Protein AF-A0A4D7JLR0-F1 (afdb_mon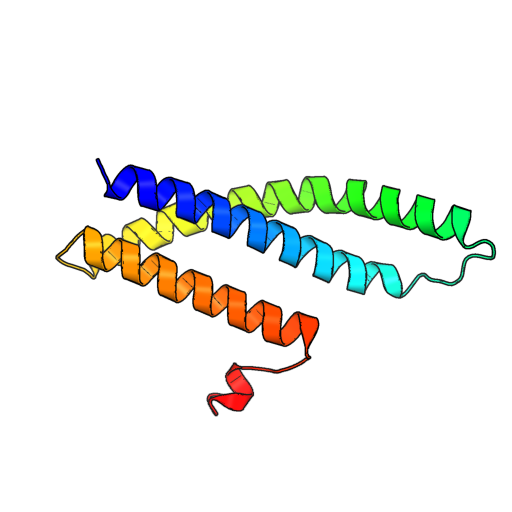omer_lite)

Radius of gyration: 18.09 Å; chains: 1; bounding box: 35×35×52 Å

pLDDT: mean 70.23, std 8.7, range [43.56, 82.81]

Foldseek 3Di:
DVLVVLLVVLLVVLLVLLLVLLLLVLCVVLVVVPPDPDPVVSVVVSVVVSCVVSVVVSVVVSVVSVVCSVVQLVVLVVVDPDSVVSSVVSSVVSVVVSVQSVCCSPVVDNVCVVVVVD

Organism: NCBI:txid2715131

Structure (mmCIF, N/CA/C/O backbone):
data_AF-A0A4D7JLR0-F1
#
_entry.id   AF-A0A4D7JLR0-F1
#
loop_
_atom_site.group_PDB
_atom_site.id
_atom_site.type_symbol
_atom_site.label_atom_id
_atom_site.label_alt_id
_atom_site.label_comp_id
_atom_site.label_asym_id
_atom_site.label_entity_id
_atom_site.label_seq_id
_atom_site.pdbx_PDB_ins_code
_atom_site.Cartn_x
_atom_site.Cartn_y
_atom_site.Cartn_z
_atom_site.occupancy
_atom_site.B_iso_or_equiv
_atom_site.auth_seq_id
_atom_site.auth_comp_id
_atom_site.auth_asym_id
_atom_site.auth_atom_id
_atom_site.pdbx_PDB_model_num
ATOM 1 N N . MET A 1 1 ? -12.754 12.230 22.707 1.00 44.03 1 MET A N 1
ATOM 2 C CA . MET A 1 1 ? -12.108 13.036 21.639 1.00 44.03 1 MET A CA 1
ATOM 3 C C . MET A 1 1 ? -10.822 12.402 21.087 1.00 44.03 1 MET A C 1
ATOM 5 O O . MET A 1 1 ? -10.680 12.376 19.869 1.00 44.03 1 MET A O 1
ATOM 9 N N . LEU A 1 2 ? -9.931 11.845 21.927 1.00 53.47 2 LEU A N 1
ATOM 10 C CA . LEU A 1 2 ? -8.657 11.222 21.505 1.00 53.47 2 LEU A CA 1
ATOM 11 C C . LEU A 1 2 ? -8.799 10.119 20.438 1.00 53.47 2 LEU A C 1
ATOM 13 O O . LEU A 1 2 ? -8.107 10.141 19.427 1.00 53.47 2 LEU A O 1
ATOM 17 N N . THR A 1 3 ? -9.747 9.194 20.610 1.00 56.34 3 THR A N 1
ATOM 18 C CA . THR A 1 3 ? -9.956 8.049 19.700 1.00 56.34 3 THR A CA 1
ATOM 19 C C . THR A 1 3 ? -10.333 8.451 18.272 1.00 56.34 3 THR A C 1
ATOM 21 O O . THR A 1 3 ? -9.935 7.782 17.323 1.00 56.34 3 THR A O 1
ATOM 24 N N . ARG A 1 4 ? -11.046 9.574 18.089 1.00 59.97 4 ARG A N 1
ATOM 25 C CA . ARG A 1 4 ? -11.344 10.128 16.754 1.00 59.97 4 ARG A CA 1
ATOM 26 C C . ARG A 1 4 ? -10.110 10.757 16.101 1.00 59.97 4 ARG A C 1
ATOM 28 O O . ARG A 1 4 ? -9.957 10.621 14.893 1.00 59.97 4 ARG A O 1
ATOM 35 N N . LYS A 1 5 ? -9.243 11.429 16.871 1.00 62.53 5 LYS A N 1
ATOM 36 C CA . LYS A 1 5 ? -7.991 12.005 16.349 1.00 62.53 5 LYS A CA 1
ATOM 37 C C . LYS A 1 5 ? -7.017 10.895 15.937 1.00 62.53 5 LYS A C 1
ATOM 39 O O . LYS A 1 5 ? -6.577 10.887 14.796 1.00 62.53 5 LYS A O 1
ATOM 44 N N . ILE A 1 6 ? -6.784 9.909 16.807 1.00 65.06 6 ILE A N 1
ATOM 45 C CA . ILE A 1 6 ? -5.892 8.762 16.544 1.00 65.06 6 ILE A CA 1
ATOM 46 C C . ILE A 1 6 ? -6.336 7.979 15.303 1.00 65.06 6 ILE A C 1
ATOM 48 O O . ILE A 1 6 ? -5.520 7.666 14.442 1.00 65.06 6 ILE A O 1
ATOM 52 N N . SER A 1 7 ? -7.640 7.726 15.159 1.00 63.94 7 SER A N 1
ATOM 53 C CA . SER A 1 7 ? -8.173 7.036 13.981 1.00 63.94 7 SER A CA 1
ATOM 54 C C . SER A 1 7 ? -7.960 7.828 12.681 1.00 63.94 7 SER A C 1
ATOM 56 O O . SER A 1 7 ? -7.658 7.217 11.659 1.00 63.94 7 SER A O 1
ATOM 58 N N . LYS A 1 8 ? -8.047 9.168 12.709 1.00 67.75 8 LYS A N 1
ATOM 59 C CA . LYS A 1 8 ? -7.737 10.015 11.542 1.00 67.75 8 LYS A CA 1
ATOM 60 C C . LYS A 1 8 ? -6.251 9.974 11.178 1.00 67.75 8 LYS A C 1
ATOM 62 O O . LYS A 1 8 ? -5.937 9.768 10.012 1.00 67.75 8 LYS A O 1
ATOM 67 N N . TYR A 1 9 ? -5.353 10.125 12.154 1.00 71.75 9 TYR A N 1
ATOM 68 C CA . TYR A 1 9 ? -3.907 10.041 11.908 1.00 71.75 9 TYR A CA 1
ATOM 69 C C . TYR A 1 9 ? -3.505 8.673 11.363 1.00 71.75 9 TYR A C 1
ATOM 71 O O . TYR A 1 9 ? -2.775 8.592 10.382 1.00 71.75 9 TYR A O 1
ATOM 79 N N . SER A 1 10 ? -4.045 7.599 11.938 1.00 65.44 10 SER A N 1
ATOM 80 C CA . SER A 1 10 ? -3.811 6.249 11.436 1.00 65.44 10 SER A CA 1
ATOM 81 C C . SER A 1 10 ? -4.301 6.074 9.999 1.00 65.44 10 SER A C 1
ATOM 83 O O . SER A 1 10 ? -3.561 5.539 9.181 1.00 65.44 10 SER A O 1
ATOM 85 N N . ALA A 1 11 ? -5.497 6.562 9.659 1.00 67.06 11 ALA A N 1
ATOM 86 C CA . ALA A 1 11 ? -5.997 6.494 8.288 1.00 67.06 11 ALA A CA 1
ATOM 87 C C . ALA A 1 11 ? -5.078 7.232 7.299 1.00 67.06 11 ALA A C 1
ATOM 89 O O . ALA A 1 11 ? -4.837 6.724 6.206 1.00 67.06 11 ALA A O 1
ATOM 90 N N . ILE A 1 12 ? -4.524 8.386 7.690 1.00 74.12 12 ILE A N 1
ATOM 91 C CA . ILE A 1 12 ? -3.543 9.127 6.881 1.00 74.12 12 ILE A CA 1
ATOM 92 C C . ILE A 1 12 ? -2.268 8.298 6.690 1.00 74.12 12 ILE A C 1
ATOM 94 O O . ILE A 1 12 ? -1.842 8.113 5.555 1.00 74.12 12 ILE A O 1
ATOM 98 N N . ILE A 1 13 ? -1.705 7.743 7.768 1.00 77.12 13 ILE A N 1
ATOM 99 C CA . ILE A 1 13 ? -0.498 6.901 7.713 1.00 77.12 13 ILE A CA 1
ATOM 100 C C . ILE A 1 13 ? -0.723 5.692 6.797 1.00 77.12 13 ILE A C 1
ATOM 102 O O . ILE A 1 13 ? 0.081 5.444 5.902 1.00 77.12 13 ILE A O 1
ATOM 106 N N . PHE A 1 14 ? -1.843 4.982 6.961 1.00 72.81 14 PHE A N 1
ATOM 107 C CA . PHE A 1 14 ? -2.208 3.859 6.097 1.00 72.81 14 PHE A CA 1
ATOM 108 C C . PHE A 1 14 ? -2.347 4.272 4.637 1.00 72.81 14 PHE A C 1
ATOM 110 O O . PHE A 1 14 ? -1.866 3.560 3.762 1.00 72.81 14 PHE A O 1
ATOM 117 N N . THR A 1 15 ? -2.975 5.419 4.374 1.00 73.56 15 THR A N 1
ATOM 118 C CA . THR A 1 15 ? -3.152 5.930 3.011 1.00 73.56 15 THR A CA 1
ATOM 119 C C . THR A 1 15 ? -1.803 6.237 2.373 1.00 73.56 15 THR A C 1
ATOM 121 O O . THR A 1 15 ? -1.563 5.794 1.257 1.00 73.56 15 THR A O 1
ATOM 124 N N . ILE A 1 16 ? -0.907 6.930 3.086 1.00 79.31 16 ILE A N 1
ATOM 125 C CA . ILE A 1 16 ? 0.438 7.260 2.596 1.00 79.31 16 ILE A CA 1
ATOM 126 C C . ILE A 1 16 ? 1.224 5.980 2.304 1.00 79.31 16 ILE A C 1
ATOM 128 O O . ILE A 1 16 ? 1.772 5.836 1.217 1.00 79.31 16 ILE A O 1
ATOM 132 N N . LEU A 1 17 ? 1.248 5.029 3.240 1.00 79.44 17 LEU A N 1
ATOM 133 C CA . LEU A 1 17 ? 2.006 3.791 3.069 1.00 79.44 17 LEU A CA 1
ATOM 134 C C . LEU A 1 17 ? 1.459 2.919 1.932 1.00 79.44 17 LEU A C 1
ATOM 136 O O . LEU A 1 17 ? 2.236 2.373 1.158 1.00 79.44 17 LEU A O 1
ATOM 140 N N . LEU A 1 18 ? 0.137 2.818 1.787 1.00 78.69 18 LEU A N 1
ATOM 141 C CA . LEU A 1 18 ? -0.486 2.123 0.657 1.00 78.69 18 LEU A CA 1
ATOM 142 C C . LEU A 1 18 ? -0.182 2.802 -0.682 1.00 78.69 18 LEU A C 1
ATOM 144 O O . LEU A 1 18 ? 0.023 2.117 -1.683 1.00 78.69 18 LEU A O 1
ATOM 148 N N . ALA A 1 19 ? -0.129 4.136 -0.696 1.00 78.69 19 ALA A N 1
ATOM 149 C CA . ALA A 1 19 ? 0.291 4.904 -1.859 1.00 78.69 19 ALA A CA 1
ATOM 150 C C . ALA A 1 19 ? 1.725 4.512 -2.252 1.00 78.69 19 ALA A C 1
ATOM 152 O O . ALA A 1 19 ? 1.963 4.044 -3.363 1.00 78.69 19 ALA A O 1
ATOM 153 N N . VAL A 1 20 ? 2.665 4.590 -1.306 1.00 81.25 20 VAL A N 1
ATOM 154 C CA . VAL A 1 20 ? 4.068 4.212 -1.536 1.00 81.25 20 VAL A CA 1
ATOM 155 C C . VAL A 1 20 ? 4.183 2.763 -2.019 1.00 81.25 20 VAL A C 1
ATOM 157 O O . VAL A 1 20 ? 4.909 2.500 -2.974 1.00 81.25 20 VAL A O 1
ATOM 160 N N . LEU A 1 21 ? 3.422 1.836 -1.431 1.00 78.88 21 LEU A N 1
ATOM 161 C CA . LEU A 1 21 ? 3.401 0.434 -1.851 1.00 78.88 21 LEU A CA 1
ATOM 162 C C . LEU A 1 21 ? 2.995 0.283 -3.324 1.00 78.88 21 LEU A C 1
ATOM 164 O O . LEU A 1 21 ? 3.648 -0.420 -4.092 1.00 78.88 21 LEU A O 1
ATOM 168 N N . CYS A 1 22 ? 1.928 0.970 -3.729 1.00 78.00 22 CYS A N 1
ATOM 169 C CA . CYS A 1 22 ? 1.459 0.958 -5.109 1.00 78.00 22 CYS A CA 1
ATOM 170 C C . CYS A 1 22 ? 2.501 1.543 -6.065 1.00 78.00 22 CYS A C 1
ATOM 172 O O . CYS A 1 22 ? 2.728 0.986 -7.139 1.00 78.00 22 CYS A O 1
ATOM 174 N N . ALA A 1 23 ? 3.170 2.624 -5.656 1.00 79.19 23 ALA A N 1
ATOM 175 C CA . ALA A 1 23 ? 4.206 3.254 -6.459 1.00 79.19 23 ALA A CA 1
ATOM 176 C C . ALA A 1 23 ? 5.363 2.279 -6.690 1.00 79.19 23 ALA A C 1
ATOM 178 O O . ALA A 1 23 ? 5.836 2.164 -7.813 1.00 79.19 23 ALA A O 1
ATOM 179 N N . GLU A 1 24 ? 5.784 1.546 -5.662 1.00 78.56 24 GLU A N 1
ATOM 180 C CA . GLU A 1 24 ? 6.852 0.549 -5.767 1.00 78.56 24 GLU A CA 1
ATOM 181 C C . GLU A 1 24 ? 6.479 -0.639 -6.662 1.00 78.56 24 GLU A C 1
ATOM 183 O O . GLU A 1 24 ? 7.266 -1.026 -7.528 1.00 78.56 24 GLU A O 1
ATOM 188 N N . VAL A 1 25 ? 5.260 -1.175 -6.535 1.00 77.38 25 VAL A N 1
ATOM 189 C CA . VAL A 1 25 ? 4.769 -2.241 -7.430 1.00 77.38 25 VAL A CA 1
ATOM 190 C C . VAL A 1 25 ? 4.764 -1.762 -8.881 1.00 77.38 25 VAL A C 1
ATOM 192 O O . VAL A 1 25 ? 5.232 -2.464 -9.777 1.00 77.38 25 VAL A O 1
ATOM 195 N N . LEU A 1 26 ? 4.291 -0.537 -9.108 1.00 74.94 26 LEU A N 1
ATOM 196 C CA . LEU A 1 26 ? 4.248 0.061 -10.433 1.00 74.94 26 LEU A CA 1
ATOM 197 C C . LEU A 1 26 ? 5.655 0.326 -10.990 1.00 74.94 26 LEU A C 1
ATOM 199 O O . LEU A 1 26 ? 5.912 0.038 -12.157 1.00 74.94 26 LEU A O 1
ATOM 203 N N . LYS A 1 27 ? 6.590 0.813 -10.163 1.00 74.31 27 LYS A N 1
ATOM 204 C CA . LYS A 1 27 ? 8.000 0.984 -10.551 1.00 74.31 27 LYS A CA 1
ATOM 205 C C . LYS A 1 27 ? 8.622 -0.336 -10.974 1.00 74.31 27 LYS A C 1
ATOM 207 O O . LYS A 1 27 ? 9.299 -0.346 -11.997 1.00 74.31 27 LYS A O 1
ATOM 212 N N . LYS A 1 28 ? 8.412 -1.417 -10.211 1.00 75.00 28 LYS A N 1
ATOM 213 C CA . LYS A 1 28 ? 8.912 -2.755 -10.565 1.00 75.00 28 LYS A CA 1
ATOM 214 C C . LYS A 1 28 ? 8.312 -3.236 -11.889 1.00 75.00 28 LYS A C 1
ATOM 216 O O . LYS A 1 28 ? 9.051 -3.751 -12.718 1.00 75.00 28 LYS A O 1
ATOM 221 N N . ALA A 1 29 ? 7.018 -3.007 -12.118 1.00 72.62 29 ALA A N 1
ATOM 222 C CA . ALA A 1 29 ? 6.353 -3.389 -13.365 1.00 72.62 29 ALA A CA 1
ATOM 223 C C . ALA A 1 29 ? 6.888 -2.619 -14.589 1.00 72.62 29 ALA A C 1
ATOM 225 O O . ALA A 1 29 ? 7.098 -3.208 -15.645 1.00 72.62 29 ALA A O 1
ATOM 226 N N . ILE A 1 30 ? 7.138 -1.313 -14.449 1.00 70.69 30 ILE A N 1
ATOM 227 C CA . ILE A 1 30 ? 7.595 -0.456 -15.555 1.00 70.69 30 ILE A CA 1
ATOM 228 C C . ILE A 1 30 ? 9.113 -0.579 -15.790 1.00 70.69 30 ILE A C 1
ATOM 230 O O . ILE A 1 30 ? 9.577 -0.403 -16.914 1.00 70.69 30 ILE A O 1
ATOM 234 N N . HIS A 1 31 ? 9.907 -0.921 -14.769 1.00 65.50 31 HIS A N 1
ATOM 235 C CA . HIS A 1 31 ? 11.366 -1.052 -14.901 1.00 65.50 31 HIS A CA 1
ATOM 236 C C . HIS A 1 31 ? 11.820 -2.117 -15.909 1.00 65.50 31 HIS A C 1
ATOM 238 O O . HIS A 1 31 ? 12.952 -2.035 -16.380 1.00 65.50 31 HIS A O 1
ATOM 244 N N . GLY A 1 32 ? 10.954 -3.070 -16.267 1.00 62.47 32 GLY A N 1
ATOM 245 C CA . GLY A 1 32 ? 11.216 -4.043 -17.331 1.00 62.47 32 GLY A CA 1
ATOM 246 C C . GLY A 1 32 ? 11.242 -3.451 -18.748 1.00 62.47 32 GLY A C 1
ATOM 247 O O . GLY A 1 32 ? 11.622 -4.151 -19.674 1.00 62.47 32 GLY A O 1
ATOM 248 N N . TYR A 1 33 ? 10.869 -2.179 -18.932 1.00 60.44 33 TYR A N 1
ATOM 249 C CA . TYR A 1 33 ? 10.697 -1.528 -20.241 1.00 60.44 33 TYR A CA 1
ATOM 250 C C . TYR A 1 33 ? 11.851 -0.570 -20.612 1.00 60.44 33 TYR A C 1
ATOM 252 O O . TYR A 1 33 ? 11.652 0.446 -21.278 1.00 60.44 33 TYR A O 1
ATOM 260 N N . LYS A 1 34 ? 13.069 -0.847 -20.128 1.00 56.16 34 LYS A N 1
ATOM 261 C CA . LYS A 1 34 ? 14.219 0.080 -20.143 1.00 56.16 34 LYS A CA 1
ATOM 262 C C . LYS A 1 34 ? 15.002 0.165 -21.470 1.00 56.16 34 LYS A C 1
ATOM 264 O O . LYS A 1 34 ? 16.107 0.697 -21.466 1.00 56.16 34 LYS A O 1
ATOM 269 N N . ASP A 1 35 ? 14.428 -0.258 -22.596 1.00 59.91 35 ASP A N 1
ATOM 270 C CA . ASP A 1 35 ? 15.095 -0.298 -23.913 1.00 59.91 35 ASP A CA 1
ATOM 271 C C . ASP A 1 35 ? 14.820 0.935 -24.792 1.00 59.91 35 ASP A C 1
ATOM 273 O O . ASP A 1 35 ? 14.486 0.832 -25.971 1.00 59.91 35 ASP A O 1
ATOM 277 N N . PHE A 1 36 ? 14.958 2.139 -24.237 1.00 59.06 36 PHE A N 1
ATOM 278 C CA . PHE A 1 36 ? 14.790 3.373 -25.011 1.00 59.06 36 PHE A CA 1
ATOM 279 C C . PHE A 1 36 ? 16.108 4.152 -25.093 1.00 59.06 36 PHE A C 1
ATOM 281 O O . PHE A 1 36 ? 16.696 4.520 -24.077 1.00 59.06 36 PHE A O 1
ATOM 288 N N . ASN A 1 37 ? 16.531 4.426 -26.334 1.00 59.09 37 ASN A N 1
ATOM 289 C CA . ASN A 1 37 ? 17.830 4.971 -26.769 1.00 59.09 37 ASN A CA 1
ATOM 290 C C . ASN A 1 37 ? 18.235 6.356 -26.205 1.00 59.09 37 ASN A C 1
ATOM 292 O O . ASN A 1 37 ? 19.283 6.877 -26.578 1.00 59.09 37 ASN A O 1
ATOM 296 N N . SER A 1 38 ? 17.451 6.978 -25.316 1.00 70.50 38 SER A N 1
ATOM 297 C CA . SER A 1 38 ? 17.835 8.227 -24.643 1.00 70.50 38 SER A CA 1
ATOM 298 C C . SER A 1 38 ? 17.292 8.283 -23.209 1.00 70.50 38 SER A C 1
ATOM 300 O O . SER A 1 38 ? 16.072 8.342 -23.030 1.00 70.50 38 SER A O 1
ATOM 302 N N . PRO A 1 39 ? 18.157 8.334 -22.174 1.00 74.44 39 PRO A N 1
ATOM 303 C CA . PRO A 1 39 ? 17.750 8.254 -20.766 1.00 74.44 39 PRO A CA 1
ATOM 304 C C . PRO A 1 39 ? 16.793 9.378 -20.339 1.00 74.44 39 PRO A C 1
ATOM 306 O O . PRO A 1 39 ? 15.954 9.174 -19.459 1.00 74.44 39 PRO A O 1
ATOM 309 N N . TYR A 1 40 ? 16.864 10.543 -20.987 1.00 77.25 40 TYR A N 1
ATOM 310 C CA . TYR A 1 40 ? 15.965 11.671 -20.735 1.00 77.25 40 TYR A CA 1
ATOM 311 C C . TYR A 1 40 ? 14.526 11.376 -21.176 1.00 77.25 40 TYR A C 1
ATOM 313 O O . TYR A 1 40 ? 13.583 11.611 -20.420 1.00 77.25 40 TYR A O 1
ATOM 321 N N . ILE A 1 41 ? 14.354 10.811 -22.376 1.00 78.38 41 ILE A N 1
ATOM 322 C CA . ILE A 1 41 ? 13.036 10.489 -22.944 1.00 78.38 41 ILE A CA 1
ATOM 323 C C . ILE A 1 41 ? 12.429 9.298 -22.200 1.00 78.38 41 ILE A C 1
ATOM 325 O O . ILE A 1 41 ? 11.259 9.341 -21.820 1.00 78.38 41 ILE A O 1
ATOM 329 N N . SER A 1 42 ? 13.238 8.280 -21.899 1.00 72.00 42 SER A N 1
ATOM 330 C CA . SER A 1 42 ? 12.816 7.117 -21.112 1.00 72.00 42 SER A CA 1
ATOM 331 C C . SER A 1 42 ? 12.292 7.533 -19.739 1.00 72.00 42 SER A C 1
ATOM 333 O O . SER A 1 42 ? 11.231 7.082 -19.317 1.00 72.00 42 SER A O 1
ATOM 335 N N . THR A 1 43 ? 12.991 8.445 -19.056 1.00 78.88 43 THR A N 1
ATOM 336 C CA . THR A 1 43 ? 12.560 8.950 -17.744 1.00 78.88 43 THR A CA 1
ATOM 337 C C . THR A 1 43 ? 11.225 9.685 -17.844 1.00 78.88 43 THR A C 1
ATOM 339 O O . THR A 1 43 ? 10.340 9.455 -17.023 1.00 78.88 43 THR A O 1
ATOM 342 N N . LEU A 1 44 ? 11.041 10.519 -18.870 1.00 82.12 44 LEU A N 1
ATOM 343 C CA . LEU A 1 44 ? 9.812 11.292 -19.064 1.00 82.12 44 LEU A CA 1
ATOM 344 C C . LEU A 1 44 ? 8.603 10.391 -19.365 1.00 82.12 44 LEU A C 1
ATOM 346 O O . LEU A 1 44 ? 7.525 10.595 -18.798 1.00 82.12 44 LEU A O 1
ATOM 350 N N . ILE A 1 45 ? 8.795 9.355 -20.188 1.00 80.69 45 ILE A N 1
ATOM 351 C CA . ILE A 1 45 ? 7.770 8.343 -20.482 1.00 80.69 45 ILE A CA 1
ATOM 352 C C . ILE A 1 45 ? 7.414 7.564 -19.216 1.00 80.69 45 ILE A C 1
ATOM 354 O O . ILE A 1 45 ? 6.233 7.423 -18.902 1.00 80.69 45 ILE A O 1
ATOM 358 N N . ILE A 1 46 ? 8.411 7.111 -18.452 1.00 76.31 46 ILE A N 1
ATOM 359 C CA . ILE A 1 46 ? 8.187 6.372 -17.204 1.00 76.31 46 ILE A CA 1
ATOM 360 C C . ILE A 1 46 ? 7.461 7.249 -16.180 1.00 76.31 46 ILE A C 1
ATOM 362 O O . ILE A 1 46 ? 6.521 6.776 -15.548 1.00 76.31 46 ILE A O 1
ATOM 366 N N . MET A 1 47 ? 7.830 8.526 -16.036 1.00 81.00 47 MET A N 1
ATOM 367 C CA . MET A 1 47 ? 7.139 9.451 -15.130 1.00 81.00 47 MET A CA 1
ATOM 368 C C . MET A 1 47 ? 5.685 9.693 -15.557 1.00 81.00 47 MET A C 1
ATOM 370 O O . MET A 1 47 ? 4.794 9.622 -14.711 1.00 81.00 47 MET A O 1
ATOM 374 N N . SER A 1 48 ? 5.419 9.914 -16.848 1.00 82.81 48 SER A N 1
ATOM 375 C CA . SER A 1 48 ? 4.043 10.074 -17.351 1.00 82.81 48 SER A CA 1
ATOM 376 C C . SER A 1 48 ? 3.213 8.804 -17.185 1.00 82.81 48 SER A C 1
ATOM 378 O O . SER A 1 48 ? 2.087 8.867 -16.691 1.00 82.81 48 SER A O 1
ATOM 380 N N . ALA A 1 49 ? 3.770 7.645 -17.539 1.00 78.88 49 ALA A N 1
ATOM 381 C CA . ALA A 1 49 ? 3.119 6.351 -17.361 1.00 78.88 49 ALA A CA 1
ATOM 382 C C . ALA A 1 49 ? 2.852 6.065 -15.878 1.00 78.88 49 ALA A C 1
ATOM 384 O O . ALA A 1 49 ? 1.761 5.613 -15.526 1.00 78.88 49 ALA A O 1
ATOM 385 N N . MET A 1 50 ? 3.804 6.400 -14.997 1.00 77.75 50 MET A N 1
ATOM 386 C CA . MET A 1 50 ? 3.596 6.317 -13.557 1.00 77.75 50 MET A CA 1
ATOM 387 C C . MET A 1 50 ? 2.415 7.177 -13.139 1.00 77.75 50 MET A C 1
ATOM 389 O O . MET A 1 50 ? 1.523 6.644 -12.504 1.00 77.75 50 MET A O 1
ATOM 393 N N . VAL A 1 51 ? 2.347 8.458 -13.503 1.00 82.12 51 VAL A N 1
ATOM 394 C CA . VAL A 1 51 ? 1.223 9.322 -13.096 1.00 82.12 51 VAL A CA 1
ATOM 395 C C . VAL A 1 51 ? -0.116 8.795 -13.625 1.00 82.12 51 VAL A C 1
ATOM 397 O O . VAL A 1 51 ? -1.079 8.720 -12.860 1.00 82.12 51 VAL A O 1
ATOM 400 N N . LEU A 1 52 ? -0.174 8.373 -14.892 1.00 82.75 52 LEU A N 1
ATOM 401 C CA . LEU A 1 52 ? -1.403 7.890 -15.533 1.00 82.75 52 LEU A CA 1
ATOM 402 C C . LEU A 1 52 ? -1.929 6.585 -14.935 1.00 82.75 52 LEU A C 1
ATOM 404 O O . LEU A 1 52 ? -3.142 6.417 -14.838 1.00 82.75 52 LEU A O 1
ATOM 408 N N . ILE A 1 53 ? -1.049 5.674 -14.519 1.00 80.00 53 ILE A N 1
ATOM 409 C CA . ILE A 1 53 ? -1.454 4.399 -13.909 1.00 80.00 53 ILE A CA 1
ATOM 410 C C . ILE A 1 53 ? -1.638 4.561 -12.395 1.00 80.00 53 ILE A C 1
ATOM 412 O O . ILE A 1 53 ? -2.579 4.027 -11.806 1.00 80.00 53 ILE A O 1
ATOM 416 N N . TYR A 1 54 ? -0.766 5.332 -11.752 1.00 74.69 54 TYR A N 1
ATOM 417 C CA . TYR A 1 54 ? -0.769 5.526 -10.309 1.00 74.69 54 TYR A CA 1
ATOM 418 C C . TYR A 1 54 ? -1.965 6.339 -9.837 1.00 74.69 54 TYR A C 1
ATOM 420 O O . TYR A 1 54 ? -2.531 6.011 -8.803 1.00 74.69 54 TYR A O 1
ATOM 428 N N . TYR A 1 55 ? -2.387 7.374 -10.567 1.00 78.06 55 TYR A N 1
ATOM 429 C CA . TYR A 1 55 ? -3.534 8.191 -10.169 1.00 78.06 55 TYR A CA 1
ATOM 430 C C . TYR A 1 55 ? -4.838 7.378 -10.005 1.00 78.06 55 TYR A C 1
ATOM 432 O O . TYR A 1 55 ? -5.424 7.415 -8.915 1.00 78.06 55 TYR A O 1
ATOM 440 N N . PRO A 1 56 ? -5.293 6.590 -11.003 1.00 81.50 56 PRO A N 1
ATOM 441 C CA . PRO A 1 56 ? -6.465 5.739 -10.833 1.00 81.50 56 PRO A CA 1
ATOM 442 C C . PRO A 1 56 ? -6.212 4.635 -9.801 1.00 81.50 56 PRO A C 1
ATOM 444 O O . PRO A 1 56 ? -7.069 4.410 -8.945 1.00 81.50 56 PRO A O 1
ATOM 447 N N . ALA A 1 57 ? -5.034 3.998 -9.800 1.00 74.75 57 ALA A N 1
ATOM 448 C CA . ALA A 1 57 ? -4.707 2.959 -8.823 1.00 74.75 57 ALA A CA 1
ATOM 449 C C . ALA A 1 57 ? -4.763 3.483 -7.377 1.00 74.75 57 ALA A C 1
ATOM 451 O O . ALA A 1 57 ? -5.371 2.858 -6.509 1.00 74.75 57 ALA A O 1
ATOM 452 N N . TYR A 1 58 ? -4.221 4.673 -7.123 1.00 71.88 58 TYR A N 1
ATOM 453 C CA . TYR A 1 58 ? -4.275 5.347 -5.831 1.00 71.88 58 TYR A CA 1
ATOM 454 C C . TYR A 1 58 ? -5.716 5.639 -5.408 1.00 71.88 58 TYR A C 1
ATOM 456 O O . TYR A 1 58 ? -6.070 5.412 -4.251 1.00 71.88 58 TYR A O 1
ATOM 464 N N . HIS A 1 59 ? -6.574 6.087 -6.328 1.00 78.62 59 HIS A N 1
ATOM 465 C CA . HIS A 1 59 ? -7.984 6.323 -6.019 1.00 78.62 59 HIS A CA 1
ATOM 466 C C . HIS A 1 59 ? -8.713 5.024 -5.628 1.00 78.62 59 HIS A C 1
ATOM 468 O O . HIS A 1 59 ? -9.434 4.992 -4.625 1.00 78.62 59 HIS A O 1
ATOM 474 N N . PHE A 1 60 ? -8.470 3.931 -6.359 1.00 75.00 60 PHE A N 1
ATOM 475 C CA . PHE A 1 60 ? -8.996 2.605 -6.021 1.00 75.00 60 PHE A CA 1
ATOM 476 C C . PHE A 1 60 ? -8.503 2.126 -4.655 1.00 75.00 60 PHE A C 1
ATOM 478 O O . PHE A 1 60 ? -9.304 1.691 -3.826 1.00 75.00 60 PHE A O 1
ATOM 485 N N . ILE A 1 61 ? -7.205 2.254 -4.388 1.00 69.00 61 ILE A N 1
ATOM 486 C CA . ILE A 1 61 ? -6.589 1.829 -3.131 1.00 69.00 61 ILE A CA 1
ATOM 487 C C . ILE A 1 61 ? -7.079 2.673 -1.962 1.00 69.00 61 ILE A C 1
ATOM 489 O O . ILE A 1 61 ? -7.373 2.118 -0.908 1.00 69.00 61 ILE A O 1
ATOM 493 N N . LYS A 1 62 ? -7.235 3.987 -2.129 1.00 69.44 62 LYS A N 1
ATOM 494 C CA . LYS A 1 62 ? -7.819 4.859 -1.106 1.00 69.44 62 LYS A CA 1
ATOM 495 C C . LYS A 1 62 ? -9.236 4.408 -0.762 1.00 69.44 62 LYS A C 1
ATOM 497 O O . LYS A 1 62 ? -9.569 4.276 0.416 1.00 69.44 62 LYS A O 1
ATOM 502 N N . HIS A 1 63 ? -10.055 4.109 -1.770 1.00 73.62 63 HIS A N 1
AT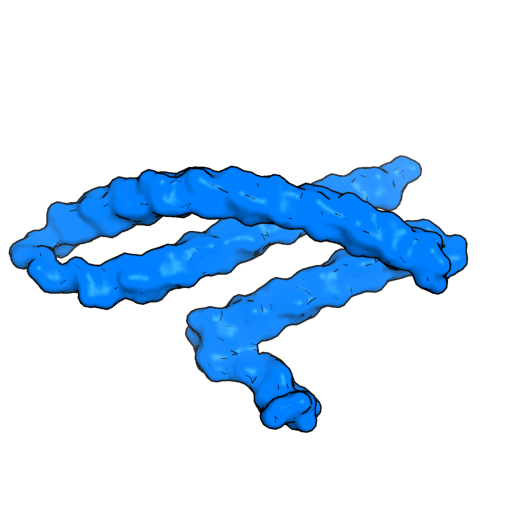OM 503 C CA . HIS A 1 63 ? -11.406 3.617 -1.529 1.00 73.62 63 HIS A CA 1
ATOM 504 C C . HIS A 1 63 ? -11.399 2.250 -0.825 1.00 73.62 63 HIS A C 1
ATOM 506 O O . HIS A 1 63 ? -12.167 2.028 0.119 1.00 73.62 63 HIS A O 1
ATOM 512 N N . LEU A 1 64 ? -10.484 1.363 -1.225 1.00 67.56 64 LEU A N 1
ATOM 513 C CA . LEU A 1 64 ? -10.258 0.075 -0.578 1.00 67.56 64 LEU A CA 1
ATOM 514 C C . LEU A 1 64 ? -9.854 0.270 0.892 1.00 67.56 64 LEU A C 1
ATOM 516 O O . LEU A 1 64 ? -10.476 -0.310 1.776 1.00 67.56 64 LEU A O 1
ATOM 520 N N . ALA A 1 65 ? -8.882 1.140 1.165 1.00 66.88 65 ALA A N 1
ATOM 521 C CA . ALA A 1 65 ? -8.372 1.459 2.493 1.00 66.88 65 ALA A CA 1
ATOM 522 C C . ALA A 1 65 ? -9.464 2.027 3.403 1.00 66.88 65 ALA A C 1
ATOM 524 O O . ALA A 1 65 ? -9.579 1.622 4.558 1.00 66.88 65 ALA A O 1
ATOM 525 N N . GLU A 1 66 ? -10.318 2.915 2.892 1.00 68.44 66 GLU A N 1
ATOM 526 C CA . GLU A 1 66 ? -11.464 3.437 3.640 1.00 68.44 66 GLU A CA 1
ATOM 527 C C . GLU A 1 66 ? -12.490 2.340 3.959 1.00 68.44 66 GLU A C 1
ATOM 529 O O . GLU A 1 66 ? -13.035 2.296 5.069 1.00 68.44 66 GLU A O 1
ATOM 534 N N . LYS A 1 67 ? -12.743 1.430 3.011 1.00 68.81 67 LYS A N 1
ATOM 535 C CA . LYS A 1 67 ? -13.679 0.309 3.179 1.00 68.81 67 LYS A CA 1
ATOM 536 C C . LYS A 1 67 ? -13.140 -0.720 4.175 1.00 68.81 67 LYS A C 1
ATOM 538 O O . LYS A 1 67 ? -13.871 -1.140 5.076 1.00 68.81 67 LYS A O 1
ATOM 543 N N . PHE A 1 68 ? 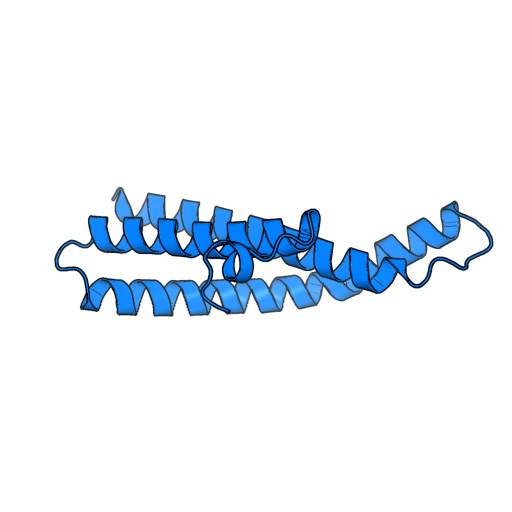-11.856 -1.055 4.069 1.00 64.75 68 PHE A N 1
ATOM 544 C CA . PHE A 1 68 ? -11.146 -1.903 5.019 1.00 64.75 68 PHE A CA 1
ATOM 545 C C . PHE A 1 68 ? -11.110 -1.258 6.395 1.00 64.75 68 PHE A C 1
ATOM 547 O O . PHE A 1 68 ? -11.536 -1.895 7.344 1.00 64.75 68 PHE A O 1
ATOM 554 N N . SER A 1 69 ? -10.734 0.013 6.518 1.00 63.06 69 SER A N 1
ATOM 555 C CA . SER A 1 69 ? -10.723 0.730 7.797 1.00 63.06 69 SER A CA 1
ATOM 556 C C . SER A 1 69 ? -12.100 0.704 8.473 1.00 63.06 69 SER A C 1
ATOM 558 O O . SER A 1 69 ? -12.212 0.328 9.641 1.00 63.06 69 SER A O 1
ATOM 560 N N . LYS A 1 70 ? -13.187 0.974 7.733 1.00 66.75 70 LYS A N 1
ATOM 561 C CA . LYS A 1 70 ? -14.560 0.873 8.265 1.00 66.75 70 LYS A CA 1
ATOM 562 C C . LYS A 1 70 ? -14.912 -0.547 8.718 1.00 66.75 70 LYS A C 1
ATOM 564 O O . LYS A 1 70 ? -15.480 -0.706 9.800 1.00 66.75 70 LYS A O 1
ATOM 569 N N . SER A 1 71 ? -14.585 -1.565 7.923 1.00 64.50 71 SER A N 1
ATOM 570 C CA . SER A 1 71 ? -14.892 -2.970 8.234 1.00 64.50 71 SER A CA 1
ATOM 571 C C . SER A 1 71 ? -14.058 -3.497 9.408 1.00 64.50 71 SER A C 1
ATOM 573 O O . SER A 1 71 ? -14.586 -4.099 10.343 1.00 64.50 71 SER A O 1
ATOM 575 N N . TYR A 1 72 ? -12.765 -3.181 9.419 1.00 61.03 72 TYR A N 1
ATOM 576 C CA . TYR A 1 72 ? -11.804 -3.606 10.428 1.00 61.03 72 TYR A CA 1
ATOM 577 C C . TYR A 1 72 ? -12.106 -2.964 11.782 1.00 61.03 72 TYR A C 1
ATOM 579 O O . TYR A 1 72 ? -12.150 -3.669 12.788 1.00 61.03 72 TYR A O 1
ATOM 587 N N . ILE A 1 73 ? -12.432 -1.662 11.814 1.00 62.91 73 ILE A N 1
ATOM 588 C CA . ILE A 1 73 ? -12.894 -0.960 13.026 1.00 62.91 73 ILE A CA 1
ATOM 589 C C . ILE A 1 73 ? -14.246 -1.515 13.507 1.00 62.91 73 ILE A C 1
ATOM 591 O O . ILE A 1 73 ? -14.500 -1.584 14.713 1.00 62.91 73 ILE A O 1
ATOM 595 N N . ARG A 1 74 ? -15.135 -1.920 12.588 1.00 63.12 74 ARG A N 1
ATOM 596 C CA . ARG A 1 74 ? -16.429 -2.524 12.946 1.00 63.12 74 ARG A CA 1
ATOM 597 C C . ARG A 1 74 ? -16.251 -3.898 13.592 1.00 63.12 74 ARG A C 1
ATOM 599 O O . ARG A 1 74 ? -16.908 -4.168 14.596 1.00 63.12 74 ARG A O 1
ATOM 606 N N . ASN A 1 75 ? -15.353 -4.726 13.064 1.00 61.12 75 ASN A N 1
ATOM 607 C CA . ASN A 1 75 ? -15.085 -6.060 13.598 1.00 61.12 75 ASN A CA 1
ATOM 608 C C . ASN A 1 75 ? -14.273 -6.010 14.900 1.00 61.12 75 ASN A C 1
ATOM 610 O O . ASN A 1 75 ? -14.629 -6.694 15.855 1.00 61.12 75 ASN A O 1
ATOM 614 N N . THR A 1 76 ? -13.270 -5.135 15.017 1.00 58.94 76 THR A N 1
ATOM 615 C CA . THR A 1 76 ? -12.523 -4.976 16.284 1.00 58.94 76 THR A CA 1
ATOM 616 C C . THR A 1 76 ? -13.391 -4.450 17.423 1.00 58.94 76 THR A C 1
ATOM 618 O O . THR A 1 76 ? -13.205 -4.868 18.563 1.00 58.94 76 THR A O 1
ATOM 621 N N . LYS A 1 77 ? -14.404 -3.619 17.139 1.00 55.16 77 LYS A N 1
ATOM 622 C CA . LYS A 1 77 ? -15.412 -3.226 18.141 1.00 55.16 77 LYS A CA 1
ATOM 623 C C . LYS A 1 77 ? -16.265 -4.383 18.667 1.00 55.16 77 LYS A C 1
ATOM 625 O O . LYS A 1 77 ? -16.769 -4.265 19.776 1.00 55.16 77 LYS A O 1
ATOM 630 N N . LYS A 1 78 ? -16.477 -5.447 17.882 1.00 59.66 78 LYS A N 1
ATOM 631 C CA . LYS A 1 78 ? 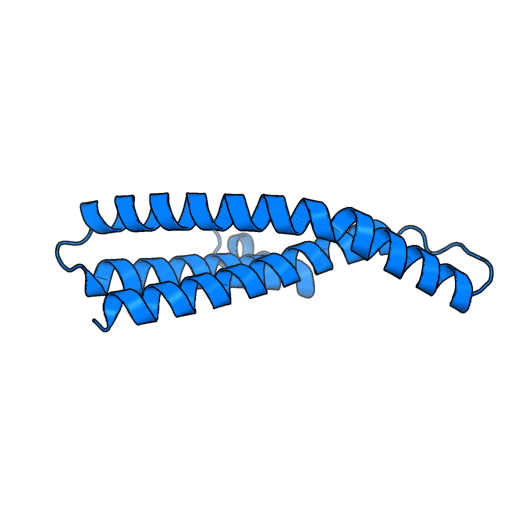-17.215 -6.639 18.337 1.00 59.66 78 LYS A CA 1
ATOM 632 C C . LYS A 1 78 ? -16.361 -7.536 19.231 1.00 59.66 78 LYS A C 1
ATOM 634 O O . LYS A 1 78 ? -16.900 -8.172 20.125 1.00 59.66 78 LYS A O 1
ATOM 639 N N . VAL A 1 79 ? -15.053 -7.580 18.985 1.00 60.78 79 VAL A N 1
ATOM 640 C CA . VAL A 1 79 ? -14.124 -8.479 19.685 1.00 60.78 79 VAL A CA 1
ATOM 641 C C . VAL A 1 79 ? -13.594 -7.859 20.984 1.00 60.78 79 VAL A C 1
ATOM 643 O O . VAL A 1 79 ? -13.436 -8.558 21.979 1.00 60.78 79 VAL A O 1
ATOM 646 N N . PHE A 1 80 ? -13.363 -6.543 21.023 1.00 59.53 80 PHE A N 1
ATOM 647 C CA . PHE A 1 80 ? -12.807 -5.869 22.200 1.00 59.53 80 PHE A CA 1
ATOM 648 C C . PHE A 1 80 ? -13.869 -5.100 22.998 1.00 59.53 80 PHE A C 1
ATOM 650 O O . PHE A 1 80 ? -14.466 -4.148 22.496 1.00 59.53 80 PHE A O 1
ATOM 657 N N . LYS A 1 81 ? -14.020 -5.433 24.293 1.00 60.75 81 LYS A N 1
ATOM 658 C CA . LYS A 1 81 ? -14.865 -4.684 25.253 1.00 60.75 81 LYS A CA 1
ATOM 659 C C . LYS A 1 81 ? -14.433 -3.218 25.417 1.00 60.75 81 LYS A C 1
ATOM 661 O O . LYS A 1 81 ? -15.270 -2.359 25.679 1.00 60.75 81 LYS A O 1
ATOM 666 N N . SER A 1 82 ? -13.142 -2.912 25.244 1.00 65.94 82 SER A N 1
ATOM 667 C CA . SER A 1 82 ? -12.614 -1.544 25.318 1.00 65.94 82 SER A CA 1
ATOM 668 C C . SER A 1 82 ? -12.353 -0.956 23.931 1.00 65.94 82 SER A C 1
ATOM 670 O O . SER A 1 82 ? -11.531 -1.444 23.153 1.00 65.94 82 SER A O 1
ATOM 672 N N . LYS A 1 83 ? -13.026 0.166 23.649 1.00 65.00 83 LYS A N 1
ATOM 673 C CA . LYS A 1 83 ? -12.965 0.910 22.378 1.00 65.00 83 LYS A CA 1
ATOM 674 C C . LYS A 1 83 ? -11.560 1.441 22.058 1.00 65.00 83 LYS A C 1
ATOM 676 O O . LYS A 1 83 ? -11.263 1.672 20.892 1.00 65.00 83 LYS A O 1
ATOM 681 N N . PHE A 1 84 ? -10.726 1.671 23.075 1.00 67.88 84 PHE A N 1
ATOM 682 C CA . PHE A 1 84 ? -9.350 2.150 22.911 1.00 67.88 84 PHE A CA 1
ATOM 683 C C . PHE A 1 84 ? -8.400 1.009 22.523 1.00 67.88 84 PHE A C 1
ATOM 685 O O . PHE A 1 84 ? -7.712 1.115 21.511 1.00 67.88 84 PHE A O 1
ATOM 692 N N . LEU A 1 85 ? -8.448 -0.108 23.260 1.00 70.44 85 LEU A N 1
ATOM 693 C CA . LEU A 1 85 ? -7.668 -1.320 22.978 1.00 70.44 85 LEU A CA 1
ATOM 694 C C . LEU A 1 85 ? -7.955 -1.875 21.580 1.00 70.44 85 LEU A C 1
ATOM 696 O O . LEU A 1 85 ? -7.021 -2.186 20.852 1.00 70.44 85 LEU A O 1
ATOM 700 N N . GLY A 1 86 ? -9.226 -1.914 21.164 1.00 68.56 86 GLY A N 1
ATOM 701 C CA . GLY A 1 86 ? -9.589 -2.392 19.827 1.00 68.56 86 GLY A CA 1
ATOM 702 C C . GLY A 1 86 ? -9.019 -1.535 18.688 1.00 68.56 86 GLY A C 1
ATOM 703 O O . GLY A 1 86 ? -8.575 -2.077 17.681 1.00 68.56 86 GLY A O 1
ATOM 704 N N . ILE A 1 87 ? -8.985 -0.204 18.847 1.00 67.00 87 ILE A N 1
ATOM 705 C CA . ILE A 1 87 ? -8.388 0.700 17.847 1.00 67.00 87 ILE A CA 1
ATOM 706 C C . ILE A 1 87 ? -6.868 0.541 17.834 1.00 67.00 87 ILE A C 1
ATOM 708 O O . ILE A 1 87 ? -6.285 0.459 16.760 1.00 67.00 87 ILE A O 1
ATOM 712 N N . PHE A 1 88 ? -6.230 0.475 19.003 1.00 73.75 88 PHE A N 1
ATOM 713 C CA . PHE A 1 88 ? -4.783 0.300 19.092 1.00 73.75 88 PHE A CA 1
ATOM 714 C C . PHE A 1 88 ? -4.345 -1.016 18.437 1.00 73.75 88 PHE A C 1
ATOM 716 O O . PHE A 1 88 ? -3.490 -1.010 17.558 1.00 73.75 88 PHE A O 1
ATOM 723 N N . PHE A 1 89 ? -5.025 -2.119 18.759 1.00 76.38 89 PHE A N 1
ATOM 724 C CA . PHE A 1 89 ? -4.758 -3.428 18.167 1.00 76.38 89 PHE A CA 1
ATOM 725 C C . PHE A 1 89 ? -4.975 -3.434 16.647 1.00 76.38 89 PHE A C 1
ATOM 727 O O . PHE A 1 89 ? -4.152 -3.963 15.905 1.00 76.38 89 PHE A O 1
ATOM 734 N N . ALA A 1 90 ? -6.043 -2.789 16.161 1.00 70.12 90 ALA A N 1
ATOM 735 C CA . ALA A 1 90 ? -6.295 -2.654 14.727 1.00 70.12 90 ALA A CA 1
ATOM 736 C C . ALA A 1 90 ? -5.154 -1.942 13.989 1.00 70.12 90 ALA A C 1
ATOM 738 O O . ALA A 1 90 ? -4.750 -2.373 12.909 1.00 70.12 90 ALA A O 1
ATOM 739 N N . ILE A 1 91 ? -4.637 -0.864 14.580 1.00 72.12 91 ILE A N 1
ATOM 740 C CA . ILE A 1 91 ? -3.533 -0.087 14.015 1.00 72.12 91 ILE A CA 1
ATOM 741 C C . ILE A 1 91 ? -2.261 -0.929 13.991 1.00 72.12 91 ILE A C 1
ATOM 743 O O . ILE A 1 91 ? -1.630 -1.020 12.9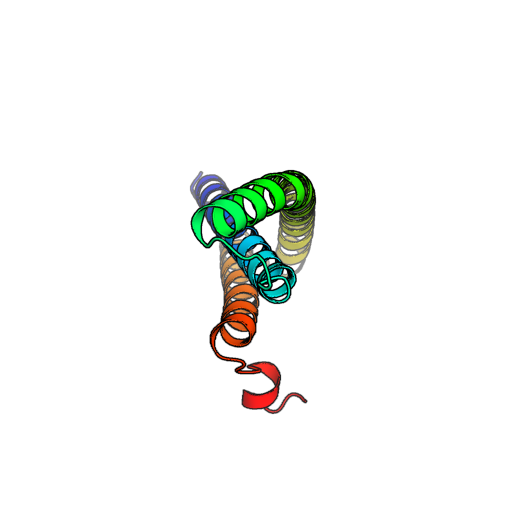43 1.00 72.12 91 ILE A O 1
ATOM 747 N N . THR A 1 92 ? -1.912 -1.571 15.108 1.00 79.81 92 THR A N 1
ATOM 748 C CA . THR A 1 92 ? -0.701 -2.392 15.214 1.00 79.81 92 THR A CA 1
ATOM 749 C C . THR A 1 92 ? -0.714 -3.549 14.220 1.00 79.81 92 THR A C 1
ATOM 751 O O . THR A 1 92 ? 0.264 -3.739 13.501 1.00 79.81 92 THR A O 1
ATOM 754 N N . VAL A 1 93 ? -1.827 -4.282 14.116 1.00 79.81 93 VAL A N 1
ATOM 755 C CA . VAL A 1 93 ? -1.943 -5.398 13.165 1.00 79.81 93 VAL A CA 1
ATOM 756 C C . VAL A 1 93 ? -1.874 -4.903 11.722 1.00 79.81 93 VAL A C 1
ATOM 758 O O . VAL A 1 93 ? -1.151 -5.480 10.914 1.00 79.81 93 VAL A O 1
ATOM 761 N N . GLY A 1 94 ? -2.567 -3.810 11.388 1.00 76.19 94 GLY A N 1
ATOM 762 C CA . GLY A 1 94 ? -2.511 -3.253 10.038 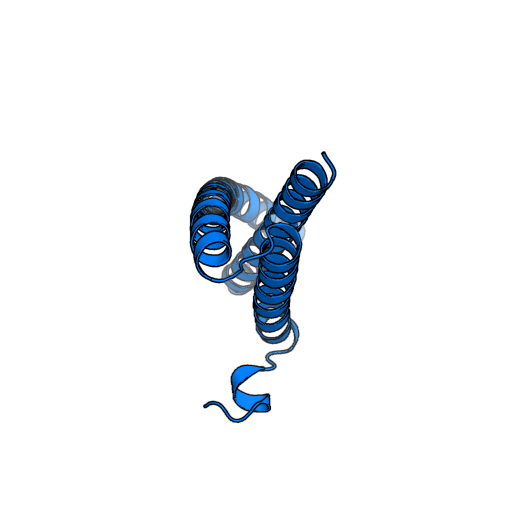1.00 76.19 94 GLY A CA 1
ATOM 763 C C . GLY A 1 94 ? -1.112 -2.751 9.665 1.00 76.19 94 GLY A C 1
ATOM 764 O O . GLY A 1 94 ? -0.654 -3.012 8.554 1.00 76.19 94 GLY A O 1
ATOM 765 N N . LEU A 1 95 ? -0.412 -2.066 10.579 1.00 78.88 95 LEU A N 1
ATOM 766 C CA . LEU A 1 95 ? 0.967 -1.625 10.345 1.00 78.88 95 LEU A CA 1
ATOM 767 C C . LEU A 1 95 ? 1.910 -2.819 10.194 1.00 78.88 95 LEU A C 1
ATOM 769 O O . LEU A 1 95 ? 2.775 -2.790 9.328 1.00 78.88 95 LEU A O 1
ATOM 773 N N . SER A 1 96 ? 1.738 -3.863 11.007 1.00 79.00 96 SER A N 1
ATOM 774 C CA . SER A 1 96 ? 2.544 -5.085 10.938 1.00 79.00 96 SER A CA 1
ATOM 775 C C . SER A 1 96 ? 2.347 -5.827 9.610 1.00 79.00 96 SER A C 1
ATOM 777 O O . SER A 1 96 ? 3.322 -6.265 8.993 1.00 79.00 96 SER A O 1
ATOM 779 N N . ALA A 1 97 ? 1.108 -5.889 9.110 1.00 78.19 97 ALA A N 1
ATOM 780 C CA . ALA A 1 97 ? 0.821 -6.422 7.783 1.00 78.19 97 ALA A CA 1
ATOM 781 C C . ALA A 1 97 ? 1.519 -5.599 6.690 1.00 78.19 97 ALA A C 1
ATOM 783 O O . ALA A 1 97 ? 2.234 -6.160 5.865 1.00 78.19 97 ALA A O 1
ATOM 784 N N . LEU A 1 98 ? 1.384 -4.269 6.718 1.00 77.94 98 LEU A N 1
ATOM 785 C CA . LEU A 1 98 ? 2.057 -3.384 5.761 1.00 77.94 98 LEU A CA 1
ATOM 786 C C . LEU A 1 98 ? 3.581 -3.529 5.811 1.00 77.94 98 LEU A C 1
ATOM 788 O O . LEU A 1 98 ? 4.217 -3.643 4.768 1.00 77.94 98 LEU A O 1
ATOM 792 N N . TYR A 1 99 ? 4.154 -3.562 7.012 1.00 79.00 99 TYR A N 1
ATOM 793 C CA . TYR A 1 99 ? 5.581 -3.764 7.233 1.00 79.00 99 TYR A CA 1
ATOM 794 C C . TYR A 1 99 ? 6.073 -5.068 6.598 1.00 79.00 99 TYR A C 1
ATOM 796 O O . TYR A 1 99 ? 7.086 -5.065 5.904 1.00 79.00 99 TYR A O 1
ATOM 804 N N . SER A 1 100 ? 5.315 -6.156 6.755 1.00 77.31 100 SER A N 1
ATOM 805 C CA . SER A 1 100 ? 5.648 -7.449 6.147 1.00 77.31 100 SER A CA 1
ATOM 806 C C . SER A 1 100 ? 5.650 -7.389 4.618 1.00 77.31 100 SER A C 1
ATOM 808 O O . SER A 1 100 ? 6.533 -7.959 3.980 1.00 77.31 100 SER A O 1
ATOM 810 N N . ILE A 1 101 ? 4.698 -6.661 4.021 1.00 77.38 101 ILE A N 1
ATOM 811 C CA . ILE A 1 101 ? 4.645 -6.482 2.564 1.00 77.38 101 ILE A CA 1
ATOM 812 C C . ILE A 1 101 ? 5.826 -5.625 2.089 1.00 77.38 101 ILE A C 1
ATOM 814 O O . ILE A 1 101 ? 6.442 -5.962 1.085 1.00 77.38 101 ILE A O 1
ATOM 818 N N . PHE A 1 102 ? 6.184 -4.555 2.805 1.00 76.25 102 PHE A N 1
ATOM 819 C CA . PHE A 1 102 ? 7.359 -3.740 2.475 1.00 76.25 102 PHE A CA 1
ATOM 820 C C . PHE A 1 102 ? 8.670 -4.530 2.570 1.00 76.25 102 PHE A C 1
ATOM 822 O O . PHE A 1 102 ? 9.515 -4.398 1.690 1.00 76.25 102 PHE A O 1
ATOM 829 N N . LEU A 1 103 ? 8.821 -5.387 3.583 1.00 79.50 103 LEU A N 1
ATOM 830 C CA . LEU A 1 103 ? 9.959 -6.307 3.712 1.00 79.50 103 LEU A CA 1
ATOM 831 C C . LEU A 1 103 ? 10.087 -7.235 2.504 1.00 79.50 103 LEU A C 1
ATOM 833 O O . LEU A 1 103 ? 11.180 -7.388 1.959 1.00 79.50 103 LEU A O 1
ATOM 837 N N . TYR A 1 104 ? 8.966 -7.798 2.057 1.00 76.50 104 TYR A N 1
ATOM 838 C CA . TYR A 1 104 ? 8.934 -8.618 0.855 1.00 76.50 104 TYR A CA 1
ATOM 839 C C . TYR A 1 104 ? 9.251 -7.796 -0.402 1.00 76.50 104 TYR A C 1
ATOM 841 O O . TYR A 1 104 ? 10.039 -8.216 -1.240 1.00 76.50 104 TYR A O 1
ATOM 849 N N . LEU A 1 105 ? 8.692 -6.590 -0.537 1.00 73.62 105 LEU A N 1
ATOM 850 C CA . LEU A 1 105 ? 8.887 -5.776 -1.737 1.00 73.62 105 LEU A CA 1
ATOM 851 C C . LEU A 1 105 ? 10.312 -5.225 -1.874 1.00 73.62 105 LEU A C 1
ATOM 853 O O . LEU A 1 105 ? 10.811 -5.138 -2.995 1.00 73.62 105 LEU A O 1
ATOM 857 N N . TRP A 1 106 ? 10.941 -4.812 -0.775 1.00 77.56 106 TRP A N 1
ATOM 858 C CA . TRP A 1 106 ? 12.248 -4.147 -0.800 1.00 77.56 106 TRP A CA 1
ATOM 859 C C . TRP A 1 106 ? 13.424 -5.099 -0.634 1.00 77.56 106 TRP A C 1
ATOM 861 O O . TRP A 1 106 ? 14.472 -4.859 -1.226 1.00 77.56 106 TRP A O 1
ATOM 871 N N . PHE A 1 107 ? 13.259 -6.160 0.152 1.00 76.31 107 PHE A N 1
ATOM 872 C CA . PHE A 1 107 ? 14.351 -7.069 0.497 1.00 76.31 107 PHE A CA 1
ATOM 873 C C . PHE A 1 107 ? 14.104 -8.509 0.031 1.00 76.31 107 PHE A C 1
ATOM 875 O O . PHE A 1 107 ? 14.923 -9.374 0.325 1.00 76.31 107 PHE A O 1
ATOM 882 N N . ASP A 1 108 ? 12.979 -8.789 -0.646 1.00 72.69 108 ASP A N 1
ATOM 883 C CA . ASP A 1 108 ? 12.544 -10.149 -1.016 1.00 72.69 108 ASP A CA 1
ATOM 884 C C . ASP A 1 108 ? 12.443 -11.106 0.196 1.00 72.69 108 ASP A C 1
ATOM 886 O O . ASP A 1 108 ? 12.382 -12.331 0.070 1.00 72.69 108 ASP A O 1
ATOM 890 N N . ILE A 1 109 ? 12.362 -10.545 1.411 1.00 70.88 109 ILE A N 1
ATOM 891 C CA . ILE A 1 109 ? 12.233 -11.306 2.654 1.00 70.88 109 ILE A CA 1
ATOM 892 C C . ILE A 1 109 ? 10.763 -11.665 2.845 1.00 70.88 109 ILE A C 1
ATOM 894 O O . ILE A 1 109 ? 9.929 -10.836 3.215 1.00 70.88 109 ILE A O 1
ATOM 898 N N . ASN A 1 110 ? 10.446 -12.941 2.642 1.00 65.88 110 ASN A N 1
ATOM 899 C CA . ASN A 1 110 ? 9.140 -13.489 2.980 1.00 65.88 110 ASN A CA 1
ATOM 900 C C . ASN A 1 110 ? 9.025 -13.686 4.494 1.00 65.88 110 ASN A C 1
ATOM 902 O O . ASN A 1 110 ? 9.446 -14.705 5.040 1.00 65.88 110 ASN A O 1
ATOM 906 N N . VAL A 1 111 ? 8.401 -12.728 5.175 1.00 59.41 111 VAL A N 1
ATOM 907 C CA . VAL A 1 111 ? 8.187 -12.774 6.631 1.00 59.41 111 VAL A CA 1
ATOM 908 C C . VAL A 1 111 ? 7.367 -14.008 7.051 1.00 59.41 111 VAL A C 1
ATOM 910 O O . VAL A 1 111 ? 7.637 -14.602 8.087 1.00 59.41 111 VAL A O 1
ATOM 913 N N . LEU A 1 112 ? 6.438 -14.473 6.206 1.00 56.69 112 LEU A N 1
ATOM 914 C CA . LEU A 1 112 ? 5.678 -15.717 6.427 1.00 56.69 112 LEU A CA 1
ATOM 915 C C . LEU A 1 112 ? 6.564 -16.973 6.418 1.00 56.69 112 LEU A C 1
ATOM 917 O O . LEU A 1 112 ? 6.337 -17.891 7.202 1.00 56.69 112 LEU A O 1
ATOM 921 N N . LYS A 1 113 ? 7.599 -16.975 5.570 1.00 59.59 113 LYS A N 1
ATOM 922 C CA . LYS A 1 113 ? 8.587 -18.055 5.467 1.00 59.59 113 LYS A CA 1
ATOM 923 C C . LYS A 1 113 ? 9.586 -18.002 6.628 1.00 59.59 113 LYS A C 1
ATOM 925 O O . LYS A 1 113 ? 10.023 -19.032 7.120 1.00 59.59 113 LYS A O 1
ATOM 930 N N . LEU A 1 114 ? 9.899 -16.796 7.110 1.00 58.66 114 LEU A N 1
ATOM 931 C CA . LEU A 1 114 ? 10.779 -16.572 8.262 1.00 58.66 114 LEU A CA 1
ATOM 932 C C . LEU A 1 114 ? 10.143 -17.019 9.591 1.00 58.66 114 LEU A C 1
ATOM 934 O O . LEU A 1 114 ? 10.845 -17.498 10.474 1.00 58.66 114 LEU A O 1
ATOM 938 N N . ILE A 1 115 ? 8.820 -16.879 9.731 1.00 62.91 115 ILE A N 1
ATOM 939 C CA . ILE A 1 115 ? 8.068 -17.287 10.933 1.00 62.91 115 ILE A CA 1
ATOM 940 C C . ILE A 1 115 ? 7.628 -18.771 10.845 1.00 62.91 115 ILE A C 1
ATOM 942 O O . ILE A 1 115 ? 7.023 -19.297 11.774 1.00 62.91 115 ILE A O 1
ATOM 946 N N . GLY A 1 116 ? 7.962 -19.477 9.755 1.00 43.56 116 GLY A N 1
ATOM 947 C CA . GLY A 1 116 ? 7.704 -20.915 9.597 1.00 43.56 116 GLY A CA 1
ATOM 948 C C . GLY A 1 116 ? 6.233 -21.281 9.380 1.00 43.56 116 GLY A C 1
ATOM 949 O O . GLY A 1 116 ? 5.822 -22.388 9.713 1.00 43.56 116 GLY A O 1
ATOM 950 N N . VAL A 1 117 ? 5.425 -20.350 8.861 1.00 56.09 117 VAL A N 1
ATOM 951 C CA . VAL A 1 117 ? 3.983 -20.562 8.626 1.00 56.09 117 VAL A CA 1
ATOM 952 C C . VAL A 1 117 ? 3.703 -21.095 7.208 1.00 56.09 117 VAL A C 1
ATOM 954 O O . VAL A 1 117 ? 2.585 -21.527 6.934 1.00 56.09 117 VAL A O 1
ATOM 957 N N . VAL A 1 118 ? 4.711 -21.120 6.324 1.00 49.12 118 VAL A N 1
ATOM 958 C CA . VAL A 1 118 ? 4.706 -21.782 5.002 1.00 49.12 118 VAL A CA 1
ATOM 959 C C . VAL A 1 118 ? 6.095 -22.326 4.692 1.00 49.12 118 VAL A C 1
ATOM 961 O O . VAL A 1 118 ? 7.063 -21.547 4.862 1.00 49.12 118 VAL A O 1
#

Sequence (118 aa):
MLTRKISKYSAIIFTILLAVLCAEVLKKAIHGYKDFNSPYISTLIIMSAMVLIYYPAYHFIKHLAEKFSKSYIRNTKKVFKSKFLGIFFAITVGLSALYSIFLYLWFDINVLKLIGVV

Secondary structure (DSSP, 8-state):
-HHHHHHHHHHHHHHHHHHHHHHHHHHHHHGGG---S-HHHHHHHHHHHHHHHHHHHHHHHHHHHHHHHHHHHHHHHHH-SSHHHHHHHHHHHHHHHHHHHHHHHHH---HHHHTT--